Protein AF-A0A9D1E2F7-F1 (afdb_monomer_lite)

Organism: NCBI:txid2840730

Secondary structure (DSSP, 8-state):
--STTGGGPPTT-EEEEEEE-TTS---SSPP-EEEEEEEE-PPPEEEESSTT-S----EEEEEEEEE--GGG--EEEEEEEEEEE-TT-PPPEEEEEEETTS--S-TTSEEEEEEEEE-TT----EEEEEEEEEEE-GGGTSTT--EEEEEE--SSS---EEEEEE--

Foldseek 3Di:
DQPPCVVVDDFPWDWDWDWDQVVPDQDVVGDIDTPHIDTDDADEAAEDQDDPPDAAAAKAFPDWEWDDTPPRPWIKIKTKIKFFFDPPPQDKDWHKYQHPPDPPPDPQQAGEIEIGIGRVPGDRDDMDIDMHMYTDPCSCVPPSRQWYWYWGQHPDPPGIDIDTYGDD

Radius of gyration: 17.82 Å; chains: 1; bounding box: 40×50×50 Å

Structure (mmCIF, N/CA/C/O backbone):
data_AF-A0A9D1E2F7-F1
#
_entry.id   AF-A0A9D1E2F7-F1
#
loop_
_atom_site.group_PDB
_atom_site.id
_atom_site.type_symbol
_atom_site.label_atom_id
_atom_site.label_alt_id
_atom_site.label_comp_id
_atom_site.label_asym_id
_atom_site.label_entity_id
_atom_site.label_seq_id
_atom_site.pdbx_PDB_ins_code
_atom_site.Cartn_x
_atom_site.Cartn_y
_atom_site.Cartn_z
_atom_site.occupancy
_atom_site.B_iso_or_equiv
_atom_site.auth_seq_id
_atom_site.auth_comp_id
_atom_site.auth_asym_id
_atom_site.auth_atom_id
_atom_site.pdbx_PDB_model_num
ATOM 1 N N . ASN A 1 1 ? -6.403 28.097 10.317 1.00 43.72 1 ASN A N 1
ATOM 2 C CA . ASN A 1 1 ? -7.643 27.341 10.588 1.00 43.72 1 ASN A CA 1
ATOM 3 C C . ASN A 1 1 ? -7.393 25.872 10.299 1.00 43.72 1 ASN A C 1
ATOM 5 O O . ASN A 1 1 ? -7.579 25.458 9.171 1.00 43.72 1 ASN A O 1
ATOM 9 N N . TYR A 1 2 ? -6.891 25.112 11.277 1.00 45.59 2 TYR A N 1
ATOM 10 C CA . TYR A 1 2 ? -6.601 23.675 11.115 1.00 45.59 2 TYR A CA 1
ATOM 11 C C . TYR A 1 2 ? -7.858 22.790 11.246 1.00 45.59 2 TYR A C 1
ATOM 13 O O . TYR A 1 2 ? -7.850 21.646 10.815 1.00 45.59 2 TYR A O 1
ATOM 21 N N . TYR A 1 3 ? -8.953 23.341 11.784 1.00 48.50 3 TYR A N 1
ATOM 22 C CA . TYR A 1 3 ? -10.196 22.614 12.070 1.00 48.50 3 TYR A CA 1
ATOM 23 C C . TYR A 1 3 ? -11.252 22.670 10.953 1.00 48.50 3 TYR A C 1
ATOM 25 O O . TYR A 1 3 ? -12.208 21.907 10.996 1.00 48.50 3 TYR A O 1
ATOM 33 N N . SER A 1 4 ? -11.085 23.515 9.926 1.00 51.00 4 SER A N 1
ATOM 34 C CA . SER A 1 4 ? -12.071 23.661 8.835 1.00 51.00 4 SER A CA 1
ATOM 35 C C . SER A 1 4 ? -12.137 22.466 7.877 1.00 51.00 4 SER A C 1
ATOM 37 O O . SER A 1 4 ? -12.948 22.468 6.960 1.00 51.00 4 SER A O 1
ATOM 39 N N . ASN A 1 5 ? -11.274 21.464 8.060 1.00 55.62 5 ASN A N 1
ATOM 40 C CA . ASN A 1 5 ? -11.179 20.313 7.164 1.00 55.62 5 ASN A CA 1
ATOM 41 C C . ASN A 1 5 ? -11.871 19.063 7.726 1.00 55.62 5 ASN A C 1
ATOM 43 O O . ASN A 1 5 ? -12.081 18.124 6.971 1.00 55.62 5 ASN A O 1
ATOM 47 N N . ILE A 1 6 ? -12.245 19.045 9.015 1.00 64.62 6 ILE A N 1
ATOM 48 C CA . ILE A 1 6 ? -12.944 17.897 9.624 1.00 64.62 6 ILE A CA 1
ATOM 49 C C . ILE A 1 6 ? -14.378 17.793 9.093 1.00 64.62 6 ILE A C 1
ATOM 51 O O . ILE A 1 6 ? -14.869 16.695 8.862 1.00 64.62 6 ILE A O 1
ATOM 55 N N . GLU A 1 7 ? -15.036 18.932 8.860 1.00 69.19 7 GLU A N 1
ATOM 56 C CA . GLU A 1 7 ? -16.428 18.987 8.383 1.00 69.19 7 GLU A CA 1
ATOM 57 C C . GLU A 1 7 ? -16.618 18.388 6.979 1.00 69.19 7 GLU A C 1
ATOM 59 O O . GLU A 1 7 ? -17.736 18.030 6.623 1.00 69.19 7 GLU A O 1
ATOM 64 N N . ASN A 1 8 ? -15.534 18.249 6.206 1.00 78.56 8 ASN A N 1
ATOM 65 C CA . ASN A 1 8 ? -15.545 17.687 4.853 1.00 78.56 8 ASN A CA 1
ATOM 66 C C . ASN A 1 8 ? -15.017 16.247 4.791 1.00 78.56 8 ASN A C 1
ATOM 68 O O . ASN A 1 8 ? -14.812 15.738 3.693 1.00 78.56 8 ASN A O 1
ATOM 72 N N . LEU A 1 9 ? -14.747 15.611 5.936 1.00 83.38 9 LEU A N 1
ATOM 73 C CA . LEU A 1 9 ? -14.302 14.222 5.947 1.00 83.38 9 LEU A CA 1
ATOM 74 C C . LEU A 1 9 ? -15.461 13.294 5.606 1.00 83.38 9 LEU A C 1
ATOM 76 O O . LEU A 1 9 ? -16.526 13.333 6.230 1.00 83.38 9 LEU A O 1
ATOM 80 N N . GLU A 1 10 ? -15.220 12.423 4.642 1.00 81.94 10 GLU A N 1
ATOM 81 C CA . GLU A 1 10 ? -16.142 11.374 4.249 1.00 81.94 10 GLU A CA 1
ATOM 82 C C . GLU A 1 10 ? -15.808 10.061 4.966 1.00 81.94 10 GLU A C 1
ATOM 84 O O . GLU A 1 10 ? -14.765 9.881 5.603 1.00 81.94 10 GLU A O 1
ATOM 89 N N . THR A 1 11 ? -16.742 9.112 4.899 1.00 80.62 11 THR A N 1
ATOM 90 C CA . THR A 1 11 ? -16.478 7.769 5.421 1.00 80.62 11 THR A CA 1
ATOM 91 C C . THR A 1 11 ? -15.305 7.153 4.660 1.00 80.62 11 THR A C 1
ATOM 93 O O . THR A 1 11 ? -15.247 7.238 3.440 1.00 80.62 11 THR A O 1
ATOM 96 N N . ASP A 1 12 ? -14.395 6.519 5.403 1.00 80.56 12 ASP A N 1
ATOM 97 C CA . ASP A 1 12 ? -13.177 5.866 4.908 1.00 80.56 12 ASP A CA 1
ATOM 98 C C . ASP A 1 12 ? -12.062 6.790 4.398 1.00 80.56 12 ASP A C 1
ATOM 100 O O . ASP A 1 12 ? -11.024 6.300 3.935 1.00 80.56 12 ASP A O 1
ATOM 104 N N . ASP A 1 13 ? -12.200 8.105 4.594 1.00 84.81 13 ASP A N 1
ATOM 105 C CA . ASP A 1 13 ? -11.066 9.012 4.472 1.00 84.81 13 ASP A CA 1
ATOM 106 C C . ASP A 1 13 ? -9.917 8.584 5.389 1.00 84.81 13 ASP A C 1
ATOM 108 O O . ASP A 1 13 ? -10.085 8.191 6.550 1.00 84.81 13 ASP A O 1
ATOM 112 N N . ARG A 1 14 ? -8.704 8.649 4.842 1.00 86.75 14 ARG A N 1
ATOM 113 C CA . ARG A 1 14 ? -7.488 8.209 5.520 1.00 86.75 14 ARG A CA 1
ATOM 114 C C . ARG A 1 14 ? -6.745 9.427 6.026 1.00 86.75 14 ARG A C 1
ATOM 116 O O . ARG A 1 14 ? -6.518 10.366 5.276 1.00 86.75 14 ARG A O 1
ATOM 123 N N . LEU A 1 15 ? -6.361 9.412 7.298 1.00 88.31 15 LEU A N 1
ATOM 124 C CA . LEU A 1 15 ? -5.736 10.555 7.956 1.00 88.31 15 LEU A CA 1
ATOM 125 C C . LEU A 1 15 ? -4.393 10.159 8.564 1.00 88.31 15 LEU A C 1
ATOM 127 O O . LEU A 1 15 ? -4.284 9.123 9.222 1.00 88.31 15 LEU A O 1
ATOM 131 N N . ILE A 1 16 ? -3.400 11.032 8.418 1.00 88.00 16 ILE A N 1
ATOM 132 C CA . ILE A 1 16 ? -2.258 11.101 9.331 1.00 88.00 16 ILE A CA 1
ATOM 133 C C . ILE A 1 16 ? -2.587 12.203 10.326 1.00 88.00 16 ILE A C 1
ATOM 135 O O . ILE A 1 16 ? -2.749 13.363 9.944 1.00 88.00 16 ILE A O 1
ATOM 139 N N . ALA A 1 17 ? -2.716 11.839 11.596 1.00 88.50 17 ALA A N 1
ATOM 140 C CA . ALA A 1 17 ? -3.143 12.767 12.625 1.00 88.50 17 ALA A CA 1
ATOM 141 C C . ALA A 1 17 ? -2.291 12.644 13.887 1.00 88.50 17 ALA A C 1
ATOM 143 O O . ALA A 1 17 ? -1.917 11.543 14.294 1.00 88.50 17 ALA A O 1
ATOM 144 N N . THR A 1 18 ? -2.037 13.785 14.518 1.00 90.62 18 THR A N 1
ATOM 145 C CA . THR A 1 18 ? -1.505 13.859 15.879 1.00 90.62 18 THR A CA 1
ATOM 146 C C . THR A 1 18 ? -2.656 14.220 16.803 1.00 90.62 18 THR A C 1
ATOM 148 O O . THR A 1 18 ? -3.417 15.147 16.519 1.00 90.62 18 THR A O 1
ATOM 151 N N . PHE A 1 19 ? -2.794 13.496 17.910 1.00 90.56 19 PHE A N 1
ATOM 152 C CA . PHE A 1 19 ? -3.868 13.714 18.872 1.00 90.56 19 PHE A CA 1
ATOM 153 C C . PHE A 1 19 ? -3.413 13.461 20.310 1.00 90.56 19 PHE A C 1
ATOM 155 O O . PHE A 1 19 ? -2.411 12.785 20.551 1.00 90.56 19 PHE A O 1
ATOM 162 N N . SER A 1 20 ? -4.173 13.998 21.259 1.00 90.69 20 SER A N 1
ATOM 163 C CA . SER A 1 20 ? -4.076 13.712 22.691 1.00 90.69 20 SER A CA 1
ATOM 164 C C . SER A 1 20 ? -5.369 13.092 23.208 1.00 90.69 20 SER A C 1
ATOM 166 O O . SER A 1 20 ? -6.443 13.350 22.673 1.00 90.69 20 SER A O 1
ATOM 168 N N . ILE A 1 21 ? -5.268 12.290 24.268 1.00 90.44 21 ILE A N 1
ATOM 169 C CA . ILE A 1 21 ? -6.420 11.778 25.021 1.00 90.44 21 ILE A CA 1
ATOM 170 C C . ILE A 1 21 ? -6.579 12.686 26.252 1.00 90.44 21 ILE A C 1
ATOM 172 O O . ILE A 1 21 ? -5.726 12.616 27.141 1.00 90.44 21 ILE A O 1
ATOM 176 N N . PRO A 1 22 ? -7.599 13.564 26.314 1.00 80.06 22 PRO A N 1
ATOM 177 C CA . PRO A 1 22 ? -7.640 14.676 27.274 1.00 80.06 22 PRO A CA 1
ATOM 178 C C . PRO A 1 22 ? -7.616 14.268 28.755 1.00 80.06 22 PRO A C 1
ATOM 180 O O . PRO A 1 22 ? -6.993 14.947 29.568 1.00 80.06 22 PRO A O 1
ATOM 183 N N . SER A 1 23 ? -8.265 13.158 29.117 1.00 77.19 23 SER A N 1
ATOM 184 C CA . SER A 1 23 ? -8.289 12.625 30.490 1.00 77.19 23 SER A CA 1
ATOM 185 C C . SER A 1 23 ? -7.167 11.618 30.773 1.00 77.19 23 SER A C 1
ATOM 187 O O . SER A 1 23 ? -7.0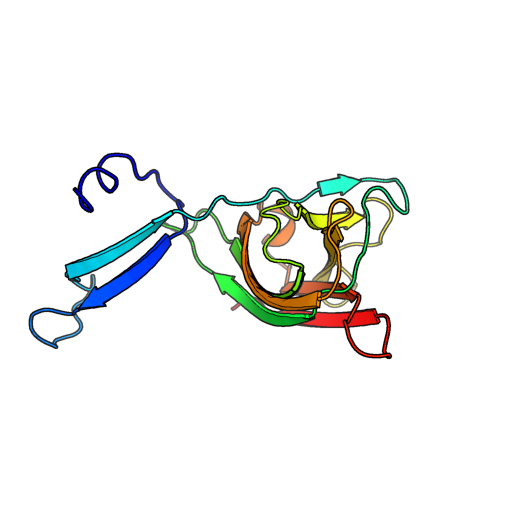03 11.186 31.911 1.00 77.19 23 SER A O 1
ATOM 189 N N . GLY A 1 24 ? -6.415 11.209 29.743 1.00 73.94 24 GLY A N 1
ATOM 190 C CA . GLY A 1 24 ? -5.498 10.068 29.790 1.00 73.94 24 GLY A CA 1
ATOM 191 C C . GLY A 1 24 ? -6.185 8.699 29.906 1.00 73.94 24 GLY A C 1
ATOM 192 O O . GLY A 1 24 ? -5.503 7.677 29.835 1.00 73.94 24 GLY A O 1
ATOM 193 N N . GLU A 1 25 ? -7.511 8.654 30.055 1.00 80.38 25 GLU A N 1
ATOM 194 C CA . GLU A 1 25 ? -8.283 7.413 30.105 1.00 80.38 25 GLU A CA 1
ATOM 195 C C . GLU A 1 25 ? -8.705 6.989 28.695 1.00 80.38 25 GLU A C 1
ATOM 197 O O . GLU A 1 25 ? -9.294 7.761 27.943 1.00 80.38 25 GLU A O 1
ATOM 202 N N . ILE A 1 26 ? -8.411 5.739 28.335 1.00 83.25 26 ILE A N 1
ATOM 203 C CA . ILE A 1 26 ? -8.847 5.148 27.066 1.00 83.25 26 ILE A CA 1
ATOM 204 C C . ILE A 1 26 ? -10.295 4.670 27.241 1.00 83.25 26 ILE A C 1
ATOM 206 O O . ILE A 1 26 ? -10.539 3.679 27.930 1.00 83.25 26 ILE A O 1
ATOM 210 N N . THR A 1 27 ? -11.245 5.380 26.631 1.00 83.44 27 THR A N 1
ATOM 211 C CA . THR A 1 27 ? -12.680 5.040 26.603 1.00 83.44 27 THR A CA 1
ATOM 212 C C . THR A 1 27 ? -13.041 4.157 25.397 1.00 83.44 27 THR A C 1
ATOM 214 O O . THR A 1 27 ? -12.220 3.963 24.504 1.00 83.44 27 THR A O 1
ATOM 217 N N . ASP A 1 28 ? -14.267 3.620 25.343 1.00 81.69 28 ASP A N 1
ATOM 218 C CA . ASP A 1 28 ? -14.813 2.947 24.150 1.00 81.69 28 ASP A CA 1
ATOM 219 C C . ASP A 1 28 ? -16.212 3.511 23.810 1.00 81.69 28 ASP A C 1
ATOM 221 O O . ASP A 1 28 ? -17.169 3.226 24.539 1.00 81.69 28 ASP A O 1
ATOM 225 N N . PRO A 1 29 ? -16.352 4.346 22.757 1.00 81.88 29 PRO A N 1
ATOM 226 C CA . PRO A 1 29 ? -15.304 4.777 21.823 1.00 81.88 29 PRO A CA 1
ATOM 227 C C . PRO A 1 29 ? -14.257 5.689 22.482 1.00 81.88 29 PRO A C 1
ATOM 229 O O . PRO A 1 29 ? -14.554 6.389 23.450 1.00 81.88 29 PRO A O 1
ATOM 232 N N . VAL A 1 30 ? -13.030 5.695 21.947 1.00 85.31 30 VAL A N 1
ATOM 233 C CA . VAL A 1 30 ? -11.941 6.562 22.434 1.00 85.31 30 VAL A CA 1
ATOM 234 C C . VAL A 1 30 ? -12.232 8.014 22.057 1.00 85.31 30 VAL A C 1
ATOM 236 O O . VAL A 1 30 ? -12.390 8.326 20.876 1.00 85.31 30 VAL A O 1
ATOM 239 N N . GLU A 1 31 ? -12.251 8.906 23.045 1.00 86.38 31 GLU A N 1
ATOM 240 C CA . GLU A 1 31 ? -12.305 10.351 22.813 1.00 86.38 31 GLU A CA 1
ATOM 241 C C . GLU A 1 31 ? -10.892 10.926 22.646 1.00 86.38 31 GLU A C 1
ATOM 243 O O . GLU A 1 31 ? -9.990 10.664 23.447 1.00 86.38 31 GLU A O 1
ATOM 248 N N . VAL A 1 32 ? -10.688 11.715 21.588 1.00 87.75 32 VAL A N 1
ATOM 249 C CA . VAL A 1 32 ? -9.389 12.312 21.254 1.00 87.75 32 VAL A CA 1
ATOM 250 C C . VAL A 1 32 ? -9.535 13.781 20.876 1.00 87.75 32 VAL A C 1
ATOM 252 O O . VAL A 1 32 ? -10.541 14.194 20.302 1.00 87.75 32 VAL A O 1
ATOM 255 N N . GLU A 1 33 ? -8.496 14.561 21.149 1.00 88.25 33 GLU A N 1
ATOM 256 C CA . GLU A 1 33 ? -8.343 15.937 20.686 1.00 88.25 33 GLU A CA 1
ATOM 257 C C . GLU A 1 33 ? -7.230 15.992 19.638 1.00 88.25 33 GLU A C 1
ATOM 259 O O . GLU A 1 33 ? -6.072 15.685 19.926 1.00 88.25 33 GLU A O 1
ATOM 264 N N . PHE A 1 34 ? -7.574 16.361 18.405 1.00 87.88 34 PHE A N 1
ATOM 265 C CA . PHE A 1 34 ? -6.613 16.447 17.309 1.00 87.88 34 PHE A CA 1
ATOM 266 C C . PHE A 1 34 ? -5.833 17.760 17.350 1.00 87.88 34 PHE A C 1
ATOM 268 O O . PHE A 1 34 ? -6.419 18.839 17.326 1.00 87.88 34 PHE A O 1
ATOM 275 N N . SER A 1 35 ? -4.505 17.668 17.318 1.00 89.06 35 SER A N 1
ATOM 276 C CA . SER A 1 35 ? -3.607 18.821 17.183 1.00 89.06 35 SER A CA 1
ATOM 277 C C . SER A 1 35 ? -3.139 19.036 15.742 1.00 89.06 35 SER A C 1
ATOM 279 O O . SER A 1 35 ? -2.846 20.165 15.347 1.00 89.06 35 SER A O 1
ATOM 281 N N . SER A 1 36 ? -3.108 17.975 14.930 1.00 87.81 36 SER A N 1
ATOM 282 C CA . SER A 1 36 ? -2.912 18.063 13.484 1.00 87.81 36 SER A CA 1
ATOM 283 C C . SER A 1 36 ? -3.650 16.947 12.759 1.00 87.81 36 SER A C 1
ATOM 285 O O . SER A 1 36 ? -3.748 15.826 13.257 1.00 87.81 36 SER A O 1
ATOM 287 N N . ILE A 1 37 ? -4.154 17.256 11.565 1.00 87.00 37 ILE A N 1
ATOM 288 C CA . ILE A 1 37 ? -4.780 16.291 10.663 1.00 87.00 37 ILE A CA 1
ATOM 289 C C . ILE A 1 37 ? -4.304 16.598 9.249 1.00 87.00 37 ILE A C 1
ATOM 291 O O . ILE A 1 37 ? -4.364 17.743 8.796 1.00 87.00 37 ILE A O 1
ATOM 295 N N . ILE A 1 38 ? -3.848 15.564 8.555 1.00 86.81 38 ILE A N 1
ATOM 296 C CA . ILE A 1 38 ? -3.528 15.585 7.134 1.00 86.81 38 ILE A CA 1
ATOM 297 C C . ILE A 1 38 ? -4.328 14.459 6.491 1.00 86.81 38 ILE A C 1
ATOM 299 O O . ILE A 1 38 ? -4.149 13.293 6.842 1.00 86.81 38 ILE A O 1
ATOM 303 N N . GLN A 1 39 ? -5.209 14.806 5.556 1.00 86.12 39 GLN A N 1
ATOM 304 C CA . GLN A 1 39 ? -5.914 13.814 4.752 1.00 86.12 39 GLN A CA 1
ATOM 305 C C . GLN A 1 39 ? -4.955 13.220 3.721 1.00 86.12 39 GLN A C 1
ATOM 307 O O . GLN A 1 39 ? -4.245 13.935 3.012 1.00 86.12 39 GLN A O 1
ATOM 312 N N . MET A 1 40 ? -4.920 11.897 3.666 1.00 86.44 40 MET A N 1
ATOM 313 C CA . MET A 1 40 ? -4.184 11.125 2.683 1.00 86.44 40 MET A CA 1
ATOM 314 C C . MET A 1 40 ? -5.070 10.889 1.466 1.00 86.44 40 MET A C 1
ATOM 316 O O . MET A 1 40 ? -6.239 10.531 1.596 1.00 86.44 40 MET A O 1
ATOM 320 N N . VAL A 1 41 ? -4.486 11.006 0.278 1.00 83.94 41 VAL A N 1
ATOM 321 C CA . VAL A 1 41 ? -5.160 10.613 -0.959 1.00 83.94 41 VAL A CA 1
ATOM 322 C C . VAL A 1 41 ? -5.001 9.108 -1.141 1.00 83.94 41 VAL A C 1
ATOM 324 O O . VAL A 1 41 ? -3.895 8.619 -1.397 1.00 83.94 41 VAL A O 1
ATOM 327 N N . SER A 1 42 ? -6.107 8.378 -1.015 1.00 83.44 42 SER A N 1
ATOM 328 C CA . SER A 1 42 ? -6.158 6.951 -1.327 1.00 83.44 42 SER A CA 1
ATOM 329 C C . SER A 1 42 ? -5.840 6.716 -2.802 1.00 83.44 42 SER A C 1
ATOM 331 O O . SER A 1 42 ? -6.383 7.377 -3.686 1.00 83.44 42 SER A O 1
ATOM 333 N N . GLN A 1 43 ? -4.948 5.768 -3.062 1.00 89.12 43 GLN A N 1
ATOM 334 C CA . GLN A 1 43 ? -4.540 5.379 -4.406 1.00 89.12 43 GLN A CA 1
ATOM 335 C C . GLN A 1 43 ? -5.354 4.167 -4.856 1.00 89.12 43 GLN A C 1
ATOM 337 O O . GLN A 1 43 ? -5.630 3.278 -4.057 1.00 89.12 43 GLN A O 1
ATOM 342 N N . ASN A 1 44 ? -5.722 4.096 -6.133 1.00 86.44 44 ASN A N 1
ATOM 343 C CA . ASN A 1 44 ? -6.430 2.932 -6.668 1.00 86.44 44 ASN A CA 1
ATOM 344 C C . ASN A 1 44 ? -5.466 1.786 -7.005 1.00 86.44 44 ASN A C 1
ATOM 346 O O . ASN A 1 44 ? -4.293 2.007 -7.308 1.00 86.44 44 ASN A O 1
ATOM 350 N N . ILE A 1 45 ? -5.989 0.558 -6.995 1.00 93.38 45 ILE A N 1
ATOM 351 C CA . ILE A 1 45 ? -5.274 -0.615 -7.508 1.00 93.38 45 ILE A CA 1
ATOM 352 C C . ILE A 1 45 ? -5.411 -0.630 -9.029 1.00 93.38 45 ILE A C 1
ATOM 354 O O . ILE A 1 45 ? -6.525 -0.648 -9.556 1.00 93.38 45 ILE A O 1
ATOM 358 N N . LEU A 1 46 ? -4.283 -0.622 -9.732 1.00 94.50 46 LEU A N 1
ATOM 359 C CA . LEU A 1 46 ? -4.235 -0.706 -11.184 1.00 94.50 46 LEU A CA 1
ATOM 360 C C . LEU A 1 46 ? -4.372 -2.168 -11.612 1.00 94.50 46 LEU A C 1
ATOM 362 O O . LEU A 1 46 ? -3.465 -2.967 -11.401 1.00 94.50 46 LEU A O 1
ATOM 366 N N . GLN A 1 47 ? -5.496 -2.510 -12.230 1.00 93.81 47 GLN A N 1
ATOM 367 C CA . GLN A 1 47 ? -5.718 -3.836 -12.804 1.00 93.81 47 GLN A CA 1
ATOM 368 C C . GLN A 1 47 ? -5.296 -3.840 -14.269 1.00 93.81 47 GLN A C 1
ATOM 370 O O . GLN A 1 47 ? -5.718 -2.968 -15.033 1.00 93.81 47 GLN A O 1
ATOM 375 N N . THR A 1 48 ? -4.474 -4.804 -14.668 1.00 92.81 48 THR A N 1
ATOM 376 C CA . THR A 1 48 ? -3.996 -4.891 -16.049 1.00 92.81 48 THR A CA 1
ATOM 377 C C . THR A 1 48 ? -3.660 -6.315 -16.465 1.00 92.81 48 THR A C 1
ATOM 379 O O . THR A 1 48 ? -3.237 -7.128 -15.654 1.00 92.81 48 THR A O 1
ATOM 382 N N . ASP A 1 49 ? -3.840 -6.604 -17.747 1.00 88.12 49 ASP A N 1
ATOM 383 C CA . ASP A 1 49 ? -3.413 -7.814 -18.445 1.00 88.12 49 ASP A CA 1
ATOM 384 C C . ASP A 1 49 ? -2.112 -7.607 -19.251 1.00 88.12 49 ASP A C 1
ATOM 386 O O . ASP A 1 49 ? -1.663 -8.513 -19.952 1.00 88.12 49 ASP A O 1
ATOM 390 N N . ALA A 1 50 ? -1.487 -6.431 -19.177 1.00 80.00 50 ALA A N 1
ATOM 391 C CA . ALA A 1 50 ? -0.236 -6.148 -19.863 1.00 80.00 50 ALA A CA 1
ATOM 392 C C . ALA A 1 50 ? 0.951 -6.255 -18.898 1.00 80.00 50 ALA A C 1
ATOM 394 O O . ALA A 1 50 ? 0.962 -5.663 -17.818 1.00 80.00 50 ALA A O 1
ATOM 395 N N . ALA A 1 51 ? 1.990 -6.982 -19.316 1.00 61.66 51 ALA A N 1
ATOM 396 C CA . ALA A 1 51 ? 3.285 -6.901 -18.656 1.00 61.66 51 ALA A CA 1
ATOM 397 C C . ALA A 1 51 ? 3.837 -5.470 -18.830 1.00 61.66 51 ALA A C 1
ATOM 399 O O . ALA A 1 51 ? 3.831 -4.940 -19.938 1.00 61.66 51 ALA A O 1
ATOM 400 N N . ASP A 1 52 ? 4.296 -4.857 -17.736 1.00 67.62 52 ASP A N 1
ATOM 401 C CA . ASP A 1 52 ? 4.999 -3.562 -17.709 1.00 67.62 52 ASP A CA 1
ATOM 402 C C . ASP A 1 52 ? 4.173 -2.307 -18.054 1.00 67.62 52 ASP A C 1
ATOM 404 O O . ASP A 1 52 ? 4.608 -1.430 -18.798 1.00 67.62 52 ASP A O 1
ATOM 408 N N . THR A 1 53 ? 2.987 -2.156 -17.461 1.00 76.38 53 THR A N 1
ATOM 409 C CA . THR A 1 53 ? 2.158 -0.952 -17.664 1.00 76.38 53 THR A CA 1
ATOM 410 C C . THR A 1 53 ? 2.677 0.328 -17.024 1.00 76.38 53 THR A C 1
ATOM 412 O O . THR A 1 53 ? 2.248 1.414 -17.410 1.00 76.38 53 THR A O 1
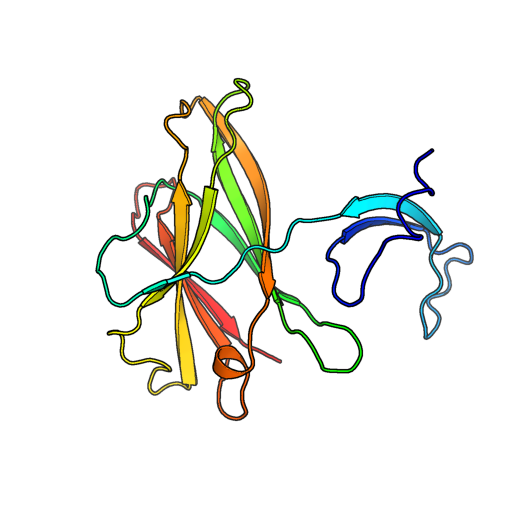ATOM 415 N N . VAL A 1 54 ? 3.523 0.226 -16.001 1.00 88.12 54 VAL A N 1
ATOM 416 C CA . VAL A 1 54 ? 3.985 1.370 -15.206 1.00 88.12 54 VAL A CA 1
ATOM 417 C C . VAL A 1 54 ? 5.464 1.235 -14.887 1.00 88.12 54 VAL A C 1
ATOM 419 O O . VAL A 1 54 ? 5.992 0.122 -14.808 1.00 88.12 54 VAL A O 1
ATOM 422 N N . ALA A 1 55 ? 6.126 2.373 -14.677 1.00 90.69 55 ALA A N 1
ATOM 423 C CA . ALA A 1 55 ? 7.509 2.389 -14.234 1.00 90.69 55 ALA A CA 1
ATOM 424 C C . ALA A 1 55 ? 7.671 1.673 -12.883 1.00 90.69 55 ALA A C 1
ATOM 426 O O . ALA A 1 55 ? 6.746 1.576 -12.075 1.00 90.69 55 ALA A O 1
ATOM 427 N N . ASN A 1 56 ? 8.875 1.164 -12.648 1.00 92.25 56 ASN A N 1
ATOM 428 C CA . ASN A 1 56 ? 9.215 0.387 -11.464 1.00 92.25 56 ASN A CA 1
ATOM 429 C C . ASN A 1 56 ? 10.566 0.845 -10.910 1.00 92.25 56 ASN A C 1
ATOM 431 O O . ASN A 1 56 ? 11.515 0.068 -10.836 1.00 92.25 56 ASN A O 1
ATOM 435 N N . HIS A 1 57 ? 10.684 2.131 -10.596 1.00 92.88 57 HIS A N 1
ATOM 436 C CA . HIS A 1 57 ? 11.852 2.671 -9.915 1.00 92.88 57 HIS A CA 1
ATOM 437 C C . HIS A 1 57 ? 11.939 2.117 -8.483 1.00 92.88 57 HIS A C 1
ATOM 439 O O . HIS A 1 57 ? 10.903 1.827 -7.883 1.00 92.88 57 HIS A O 1
ATOM 445 N N . PRO A 1 58 ? 13.148 1.992 -7.916 1.00 92.69 58 PRO A N 1
ATOM 446 C CA . PRO A 1 58 ? 13.336 1.509 -6.554 1.00 92.69 58 PRO A CA 1
ATOM 447 C C . PRO A 1 58 ? 12.528 2.261 -5.493 1.00 92.69 58 PRO A C 1
ATOM 449 O O . PRO A 1 58 ? 12.494 3.497 -5.486 1.00 92.69 58 PRO A O 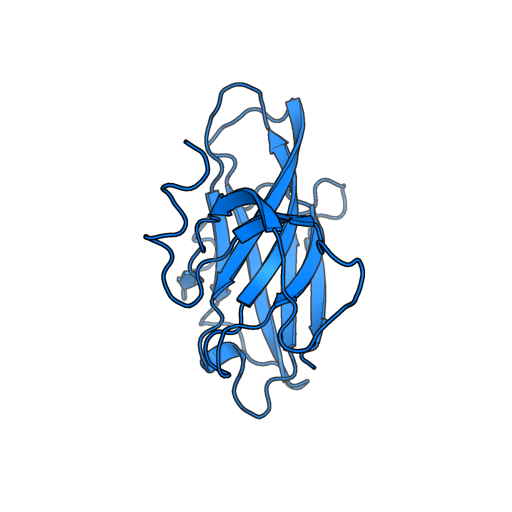1
ATOM 452 N N . ALA A 1 59 ? 11.906 1.514 -4.587 1.00 93.88 59 ALA A N 1
ATOM 453 C CA . ALA A 1 59 ? 11.287 2.001 -3.362 1.00 93.88 59 ALA A CA 1
ATOM 454 C C . ALA A 1 59 ? 11.178 0.842 -2.363 1.00 93.88 59 ALA A C 1
ATOM 456 O O . ALA A 1 59 ? 10.620 -0.200 -2.701 1.00 93.88 59 ALA A O 1
ATOM 457 N N . ASP A 1 60 ? 11.650 1.040 -1.131 1.00 93.44 60 ASP A N 1
ATOM 458 C CA . ASP A 1 60 ? 11.644 0.006 -0.094 1.00 93.44 60 ASP A CA 1
ATOM 459 C C . ASP A 1 60 ? 10.467 0.211 0.860 1.00 93.44 60 ASP A C 1
ATOM 461 O O . ASP A 1 60 ? 10.461 1.169 1.643 1.00 93.44 60 ASP A O 1
ATOM 465 N N . PRO A 1 61 ? 9.472 -0.684 0.872 1.00 94.31 61 PRO A N 1
ATOM 466 C CA . PRO A 1 61 ? 8.486 -0.742 1.932 1.00 94.31 61 PRO A CA 1
ATOM 467 C C . PRO A 1 61 ? 9.156 -1.098 3.263 1.00 94.31 61 PRO A C 1
ATOM 469 O O . PRO A 1 61 ? 9.699 -2.185 3.440 1.00 94.31 61 PRO A O 1
ATOM 472 N N . LEU A 1 62 ? 9.079 -0.183 4.227 1.00 92.94 62 LEU A N 1
ATOM 473 C CA . LEU A 1 62 ? 9.522 -0.409 5.602 1.00 92.94 62 LEU A CA 1
ATOM 474 C C . LEU A 1 62 ? 8.497 -1.237 6.380 1.00 92.94 62 LEU A C 1
ATOM 476 O O . LEU A 1 62 ? 8.850 -2.034 7.250 1.00 92.94 62 LEU A O 1
ATOM 480 N N . SER A 1 63 ? 7.212 -1.031 6.085 1.00 93.50 63 SER A N 1
ATOM 481 C CA . SER A 1 63 ? 6.122 -1.817 6.648 1.00 93.50 63 SER A CA 1
ATOM 482 C C . SER A 1 63 ? 4.884 -1.788 5.757 1.00 93.50 63 SER A C 1
ATOM 484 O O . SER A 1 63 ? 4.587 -0.801 5.083 1.00 93.50 63 SER A O 1
ATOM 486 N N . MET A 1 64 ? 4.137 -2.891 5.789 1.00 95.31 64 MET A N 1
ATOM 487 C CA . MET A 1 64 ? 2.839 -3.030 5.139 1.00 95.31 64 MET A CA 1
ATOM 488 C C . MET A 1 64 ? 1.853 -3.651 6.116 1.00 95.31 64 MET A C 1
ATOM 490 O O . MET A 1 64 ? 2.183 -4.614 6.810 1.00 95.31 64 MET A O 1
ATOM 494 N N . TRP A 1 65 ? 0.642 -3.115 6.177 1.00 93.06 65 TRP A N 1
ATOM 495 C CA . TRP A 1 65 ? -0.389 -3.670 7.041 1.00 93.06 65 TRP A CA 1
ATOM 496 C C . TRP A 1 65 ? -1.776 -3.466 6.456 1.00 93.06 65 TRP A C 1
ATOM 498 O O . TRP A 1 65 ? -2.066 -2.478 5.777 1.00 93.06 65 TRP A O 1
ATOM 508 N N . GLN A 1 66 ? -2.655 -4.415 6.763 1.00 90.69 66 GLN A N 1
ATOM 509 C CA . GLN A 1 66 ? -4.077 -4.220 6.569 1.00 90.69 66 GLN A CA 1
ATOM 510 C C . GLN A 1 66 ? -4.581 -3.251 7.638 1.00 90.69 66 GLN A C 1
ATOM 512 O O . GLN A 1 66 ? -4.429 -3.489 8.837 1.00 90.69 66 GLN A O 1
ATOM 517 N N . SER A 1 67 ? -5.193 -2.161 7.202 1.00 84.75 67 SER A N 1
ATOM 518 C CA . SER A 1 67 ? -5.887 -1.216 8.068 1.00 84.75 67 SER A CA 1
ATOM 519 C C . SER A 1 67 ? -7.395 -1.322 7.861 1.00 84.75 67 SER A C 1
ATOM 521 O O . SER A 1 67 ? -7.862 -1.523 6.740 1.00 84.75 67 SER A O 1
ATOM 523 N N . GLY A 1 68 ? -8.147 -1.218 8.957 1.00 75.81 68 GLY A N 1
ATOM 524 C CA . GLY A 1 68 ? -9.607 -1.296 8.933 1.00 75.81 68 GLY A CA 1
ATOM 525 C C . GLY A 1 68 ? -10.276 -0.059 8.329 1.00 75.81 68 GLY A C 1
ATOM 526 O O . GLY A 1 68 ? -9.635 0.986 8.167 1.00 75.81 68 GLY A O 1
ATOM 527 N N . GLY A 1 69 ? -11.570 -0.210 8.059 1.00 68.94 69 GLY A N 1
ATOM 528 C CA . GLY A 1 69 ? -12.518 0.849 7.713 1.00 68.94 69 GLY A CA 1
ATOM 529 C C . GLY A 1 69 ? -13.712 0.840 8.660 1.00 68.94 69 GLY A C 1
ATOM 530 O O . GLY A 1 69 ? -13.792 0.027 9.594 1.00 68.94 69 GLY A O 1
ATOM 531 N N . VAL A 1 70 ? -14.625 1.782 8.465 1.00 58.69 70 VAL A N 1
ATOM 532 C CA . VAL A 1 70 ? -15.739 1.993 9.391 1.00 58.69 70 VAL A CA 1
ATOM 533 C C . VAL A 1 70 ? -16.853 0.976 9.106 1.00 58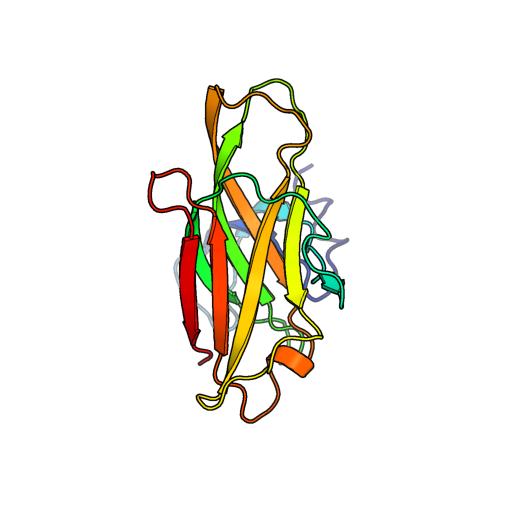.69 70 VAL A C 1
ATOM 535 O O . VAL A 1 70 ? -17.243 0.747 7.966 1.00 58.69 70 VAL A O 1
ATOM 538 N N . LYS A 1 71 ? -17.406 0.351 10.158 1.00 52.81 71 LYS A N 1
ATOM 539 C CA . LYS A 1 71 ? -18.559 -0.579 10.073 1.00 52.81 71 LYS A CA 1
ATOM 540 C C . LYS A 1 71 ? -18.354 -1.790 9.140 1.00 52.81 71 LYS A C 1
ATOM 542 O O . LYS A 1 71 ? -19.286 -2.229 8.475 1.00 52.81 71 LYS A O 1
ATOM 547 N N . GLY A 1 72 ? -17.149 -2.364 9.114 1.00 54.00 72 GLY A N 1
ATOM 548 C CA . GLY A 1 72 ? -16.864 -3.606 8.376 1.00 54.00 72 GLY A CA 1
ATOM 549 C C . GLY A 1 72 ? -16.791 -3.449 6.853 1.00 54.00 72 GLY A C 1
ATOM 550 O O . GLY A 1 72 ? -16.529 -4.430 6.158 1.00 54.00 72 GLY A O 1
ATOM 551 N N . ALA A 1 73 ? -16.974 -2.229 6.351 1.00 56.44 73 ALA A N 1
ATOM 552 C CA . ALA A 1 73 ? -16.755 -1.847 4.969 1.00 56.44 73 ALA A CA 1
ATOM 553 C C . ALA A 1 73 ? -15.409 -1.110 4.860 1.00 56.44 73 ALA A C 1
ATOM 555 O O . ALA A 1 73 ? -14.985 -0.437 5.795 1.00 56.44 73 ALA A O 1
ATOM 556 N N . SER A 1 74 ? -14.727 -1.313 3.734 1.00 63.88 74 SER A N 1
ATOM 557 C CA . SER A 1 74 ? -13.437 -0.718 3.350 1.00 63.88 74 SER A CA 1
ATOM 558 C C . SER A 1 74 ? -12.221 -1.166 4.161 1.00 63.88 74 SER A C 1
ATOM 560 O O . SER A 1 74 ? -11.744 -0.528 5.093 1.00 63.88 74 SER A O 1
ATOM 562 N N . ARG A 1 75 ? -11.642 -2.289 3.745 1.00 83.75 75 ARG A N 1
ATOM 563 C CA . ARG A 1 75 ? -10.281 -2.660 4.146 1.00 83.75 75 ARG A CA 1
ATOM 564 C C . ARG A 1 75 ? -9.304 -1.863 3.292 1.00 83.75 75 ARG A C 1
ATOM 566 O O . ARG A 1 75 ? -9.573 -1.616 2.124 1.00 83.75 75 ARG A O 1
ATOM 573 N N . PHE A 1 76 ? -8.167 -1.497 3.857 1.00 91.44 76 PHE A N 1
ATOM 574 C CA . PHE A 1 76 ? -7.096 -0.828 3.129 1.00 91.44 76 PHE A CA 1
ATOM 575 C C . PHE A 1 76 ? -5.794 -1.597 3.305 1.00 91.44 76 PHE A C 1
ATOM 577 O O . PHE A 1 76 ? -5.543 -2.145 4.380 1.00 91.44 76 PHE A O 1
ATOM 584 N N . LEU A 1 77 ? -4.945 -1.591 2.284 1.00 94.19 77 LEU A N 1
ATOM 585 C CA . LEU A 1 77 ? -3.523 -1.858 2.446 1.00 94.19 77 LEU A CA 1
ATOM 586 C C . LEU A 1 77 ? -2.827 -0.515 2.632 1.00 94.19 77 LEU A C 1
ATOM 588 O O . LEU A 1 77 ? -2.893 0.339 1.751 1.00 94.19 77 LEU A O 1
ATOM 592 N N . THR A 1 78 ? -2.159 -0.329 3.765 1.00 94.19 78 THR A N 1
ATOM 593 C CA . THR A 1 78 ? -1.309 0.842 3.994 1.00 94.19 78 THR A CA 1
ATOM 594 C C . THR A 1 78 ? 0.153 0.417 3.955 1.00 94.19 78 THR A C 1
ATOM 596 O O . THR A 1 78 ? 0.521 -0.615 4.519 1.00 94.19 78 THR A O 1
ATOM 599 N N . ILE A 1 79 ? 0.968 1.203 3.257 1.00 95.56 79 ILE A N 1
ATOM 600 C CA . ILE A 1 79 ? 2.383 0.945 3.002 1.00 95.56 79 ILE A CA 1
ATOM 601 C C . ILE A 1 79 ? 3.167 2.178 3.442 1.00 95.56 79 ILE A C 1
ATOM 603 O O . ILE A 1 79 ? 2.965 3.258 2.891 1.00 95.56 79 ILE A O 1
ATOM 607 N N . ASN A 1 80 ? 4.063 2.013 4.413 1.00 95.25 80 ASN A N 1
ATOM 608 C CA . ASN A 1 80 ? 5.116 2.983 4.702 1.00 95.25 80 ASN A CA 1
ATOM 609 C C . ASN A 1 80 ? 6.370 2.552 3.943 1.00 95.25 80 ASN A C 1
ATOM 611 O O . ASN A 1 80 ? 6.798 1.404 4.072 1.00 95.25 80 ASN A O 1
ATOM 615 N N . PHE A 1 81 ? 6.948 3.450 3.158 1.00 95.50 81 PHE A N 1
ATOM 616 C CA . PHE A 1 81 ? 8.081 3.147 2.297 1.00 95.50 81 PHE A CA 1
ATOM 617 C C . PHE A 1 81 ? 9.070 4.306 2.234 1.00 95.50 81 PHE A C 1
ATOM 619 O O . PHE A 1 81 ? 8.756 5.450 2.581 1.00 95.50 81 PHE A O 1
ATOM 626 N N . ILE A 1 82 ? 10.277 3.992 1.778 1.00 95.12 82 ILE A N 1
ATOM 627 C CA . ILE A 1 82 ? 11.308 4.960 1.423 1.00 95.12 82 ILE A CA 1
ATOM 628 C C . ILE A 1 82 ? 11.613 4.891 -0.067 1.00 95.12 82 ILE A C 1
ATOM 630 O O . ILE A 1 82 ? 11.450 3.856 -0.706 1.00 95.12 82 ILE A O 1
ATOM 634 N N . TYR A 1 83 ? 12.047 6.011 -0.622 1.00 94.31 83 TYR A N 1
ATOM 635 C CA . TYR A 1 83 ? 12.395 6.154 -2.031 1.00 94.31 83 TYR A CA 1
ATOM 636 C C . TYR A 1 83 ? 13.442 7.258 -2.187 1.00 94.31 83 TYR A C 1
ATOM 638 O O . TYR A 1 83 ? 13.687 8.027 -1.255 1.00 94.31 83 TYR A O 1
ATOM 646 N N . GLN A 1 84 ? 14.082 7.330 -3.350 1.00 92.81 84 GLN A N 1
ATOM 647 C CA . GLN A 1 84 ? 15.037 8.395 -3.655 1.00 92.81 84 GLN A CA 1
ATOM 648 C C . GLN A 1 84 ? 14.356 9.524 -4.434 1.00 92.81 84 GLN A C 1
ATOM 650 O O . GLN A 1 84 ? 13.585 9.242 -5.348 1.00 92.81 84 GLN A O 1
ATOM 655 N N . ALA A 1 85 ? 14.643 10.777 -4.073 1.00 92.38 85 ALA A N 1
ATOM 656 C CA . ALA A 1 85 ? 14.062 11.980 -4.680 1.00 92.38 85 ALA A CA 1
ATOM 657 C C . ALA A 1 85 ? 15.011 13.192 -4.592 1.00 92.38 85 ALA A C 1
ATOM 659 O O . ALA A 1 85 ? 16.101 13.116 -4.002 1.00 92.38 85 ALA A O 1
ATOM 660 N N . THR A 1 86 ? 14.577 14.328 -5.143 1.00 89.75 86 THR A N 1
ATOM 661 C CA . THR A 1 86 ? 15.168 15.656 -4.930 1.00 89.75 86 THR A CA 1
ATOM 662 C C . THR A 1 86 ? 14.199 16.639 -4.274 1.00 89.75 86 THR A C 1
ATOM 664 O O . THR A 1 86 ? 13.014 16.380 -4.085 1.00 89.75 86 THR A O 1
ATOM 667 N N . THR A 1 87 ? 14.705 17.839 -3.969 1.00 83.69 87 THR A N 1
ATOM 668 C CA . THR A 1 87 ? 13.908 18.968 -3.480 1.00 83.69 87 THR A CA 1
ATOM 669 C C . THR A 1 87 ? 13.186 19.719 -4.607 1.00 83.69 87 THR A C 1
ATOM 671 O O . THR A 1 87 ? 12.668 20.810 -4.367 1.00 83.69 87 THR A O 1
ATOM 674 N N . SER A 1 88 ? 13.157 19.180 -5.835 1.00 83.75 88 SER A N 1
ATOM 675 C CA . SER A 1 88 ? 12.541 19.807 -7.016 1.00 83.75 88 SER A CA 1
ATOM 676 C C . SER A 1 88 ? 11.022 19.962 -6.901 1.00 83.75 88 SER A C 1
ATOM 678 O O . SER A 1 88 ? 10.435 20.787 -7.601 1.00 83.75 88 SER A O 1
ATOM 680 N N . GLY A 1 89 ? 10.386 19.180 -6.024 1.00 81.25 89 GLY A N 1
ATOM 681 C CA . GLY A 1 89 ? 8.933 19.128 -5.890 1.00 81.25 89 GLY A CA 1
ATOM 682 C C . GLY A 1 89 ? 8.245 18.325 -6.996 1.00 81.25 89 GLY A C 1
ATOM 683 O O . GLY A 1 89 ? 7.020 18.392 -7.103 1.00 81.25 89 GLY A O 1
ATOM 684 N N . ILE A 1 90 ? 8.996 17.572 -7.812 1.00 89.00 90 ILE A N 1
ATOM 685 C CA . ILE A 1 90 ? 8.414 16.608 -8.750 1.00 89.00 90 ILE A CA 1
ATOM 686 C C . ILE A 1 90 ? 7.637 15.570 -7.940 1.00 89.00 90 ILE A C 1
ATOM 688 O O . ILE A 1 90 ? 8.149 14.960 -7.004 1.00 89.00 90 ILE A O 1
ATOM 692 N N . GLN A 1 91 ? 6.363 15.400 -8.276 1.00 88.75 91 GLN A N 1
ATOM 693 C CA . GLN A 1 91 ? 5.515 14.424 -7.613 1.00 88.75 91 GLN A CA 1
ATOM 694 C C . GLN A 1 91 ? 5.799 13.039 -8.184 1.00 88.75 91 GLN A C 1
ATOM 696 O O . GLN A 1 91 ? 5.712 12.841 -9.392 1.00 88.75 91 GLN A O 1
ATOM 701 N N . HIS A 1 92 ? 6.089 12.079 -7.314 1.00 92.50 92 HIS A N 1
ATOM 702 C CA . HIS A 1 92 ? 6.263 10.682 -7.694 1.00 92.50 92 HIS A CA 1
ATOM 703 C C . HIS A 1 92 ? 4.897 9.992 -7.750 1.00 92.50 92 HIS A C 1
ATOM 705 O O . HIS A 1 92 ? 3.979 10.347 -7.002 1.00 92.50 92 HIS A O 1
ATOM 711 N N . SER A 1 93 ? 4.753 9.001 -8.623 1.00 93.25 93 SER A N 1
ATOM 712 C CA . SER A 1 93 ? 3.531 8.203 -8.727 1.00 93.25 93 SER A CA 1
ATOM 713 C C . SER A 1 93 ? 3.735 6.832 -8.098 1.00 93.25 93 SER A C 1
ATOM 715 O O . SER A 1 93 ? 4.787 6.214 -8.243 1.00 93.25 93 SER A O 1
ATOM 717 N N . ILE A 1 94 ? 2.727 6.368 -7.366 1.00 94.88 94 ILE A N 1
ATOM 718 C CA . ILE A 1 94 ? 2.780 5.118 -6.613 1.00 94.88 94 ILE A CA 1
ATOM 719 C C . ILE A 1 94 ? 1.583 4.273 -7.018 1.00 94.88 94 ILE A C 1
ATOM 721 O O . ILE A 1 94 ? 0.450 4.755 -7.012 1.00 94.88 94 ILE A O 1
ATOM 725 N N . TYR A 1 95 ? 1.835 3.010 -7.340 1.00 94.81 95 TYR A N 1
ATOM 726 C CA . TYR A 1 95 ? 0.812 2.085 -7.803 1.00 94.81 95 TYR A CA 1
ATOM 727 C C . TYR A 1 95 ? 0.874 0.783 -7.020 1.00 94.81 95 TYR A C 1
ATOM 729 O O . TYR A 1 95 ? 1.945 0.303 -6.650 1.00 94.81 95 TYR A O 1
ATOM 737 N N . LEU A 1 96 ? -0.293 0.177 -6.840 1.00 95.56 96 LEU A N 1
ATOM 738 C CA . LEU A 1 96 ? -0.419 -1.233 -6.514 1.00 95.56 96 LEU A CA 1
ATOM 739 C C . LEU A 1 96 ? -1.050 -1.904 -7.728 1.00 95.56 96 LEU A C 1
ATOM 741 O O . LEU A 1 96 ? -2.134 -1.506 -8.147 1.00 95.56 96 LEU A O 1
ATOM 745 N N . VAL A 1 97 ? -0.348 -2.856 -8.329 1.00 95.69 97 VAL A N 1
ATOM 746 C CA . VAL A 1 97 ? -0.734 -3.466 -9.602 1.00 95.69 97 VAL A CA 1
ATOM 747 C C . VAL A 1 97 ? -1.230 -4.887 -9.372 1.00 95.69 97 VAL A C 1
ATOM 749 O O . VAL A 1 97 ? -0.567 -5.678 -8.699 1.00 95.69 97 VAL A O 1
ATOM 752 N N . ASP A 1 98 ? -2.384 -5.194 -9.954 1.00 94.88 98 ASP A N 1
ATOM 753 C CA . ASP A 1 98 ? -2.998 -6.519 -10.024 1.00 94.88 98 ASP A CA 1
ATOM 754 C C . ASP A 1 98 ? -2.891 -7.029 -11.466 1.00 94.88 98 ASP A C 1
ATOM 756 O O . ASP A 1 98 ? -3.525 -6.496 -12.381 1.00 94.88 98 ASP A O 1
ATOM 760 N N . ASP A 1 99 ? -2.034 -8.030 -11.655 1.00 92.81 99 ASP A N 1
ATOM 761 C CA . ASP A 1 99 ? -1.786 -8.680 -12.940 1.00 92.81 99 ASP A CA 1
ATOM 762 C C . ASP A 1 99 ? -2.880 -9.720 -13.203 1.00 92.81 99 ASP A C 1
ATOM 764 O O . ASP A 1 99 ? -2.927 -10.775 -12.568 1.00 92.81 99 ASP A O 1
ATOM 768 N N . LEU A 1 100 ? -3.776 -9.413 -14.137 1.00 92.25 100 LEU A N 1
ATOM 769 C CA . LEU A 1 100 ? -4.953 -10.222 -14.447 1.00 92.25 100 LEU A CA 1
ATOM 770 C C . LEU A 1 100 ? -4.611 -11.541 -15.155 1.00 92.25 100 LEU A C 1
ATOM 772 O O . LEU A 1 100 ? -5.474 -12.416 -15.224 1.00 92.25 100 LEU A O 1
ATOM 776 N N . ASN A 1 101 ? -3.379 -11.700 -15.650 1.00 90.31 101 ASN A N 1
ATOM 777 C CA . ASN A 1 101 ? -2.899 -12.967 -16.207 1.00 90.31 101 ASN A CA 1
ATOM 778 C C . ASN A 1 101 ? -2.231 -13.862 -15.156 1.00 90.31 101 ASN A C 1
ATOM 780 O O . ASN A 1 101 ? -1.968 -15.033 -15.437 1.00 90.31 101 ASN A O 1
ATOM 784 N N . ALA A 1 102 ? -1.924 -13.330 -13.969 1.00 88.00 102 ALA A N 1
ATOM 785 C CA . ALA A 1 102 ? -1.358 -14.118 -12.887 1.00 88.00 102 ALA A CA 1
ATOM 786 C C . ALA A 1 102 ? -2.422 -15.038 -12.275 1.00 88.00 102 ALA A C 1
ATOM 788 O O . ALA A 1 102 ? -3.585 -14.666 -12.107 1.00 88.00 102 ALA A O 1
ATOM 789 N N . GLU A 1 103 ? -2.011 -16.248 -11.896 1.00 89.94 103 GLU A N 1
ATOM 790 C CA . GLU A 1 103 ? -2.865 -17.147 -11.125 1.00 89.94 103 GLU A CA 1
ATOM 791 C C . GLU A 1 103 ? -3.038 -16.574 -9.712 1.00 89.94 103 GLU A C 1
ATOM 793 O O . GLU A 1 103 ? -2.112 -16.583 -8.901 1.00 89.94 103 GLU A O 1
ATOM 798 N N . ASN A 1 104 ? -4.221 -16.021 -9.450 1.00 91.94 104 ASN A N 1
ATOM 799 C CA . ASN A 1 104 ? -4.526 -15.275 -8.239 1.00 91.94 104 ASN A CA 1
ATOM 800 C C . ASN A 1 104 ? -5.953 -15.592 -7.747 1.00 91.94 104 ASN A C 1
ATOM 802 O O . ASN A 1 104 ? -6.887 -15.560 -8.554 1.00 91.94 104 ASN A O 1
ATOM 806 N N . PRO A 1 105 ? -6.165 -15.831 -6.438 1.00 95.06 105 PR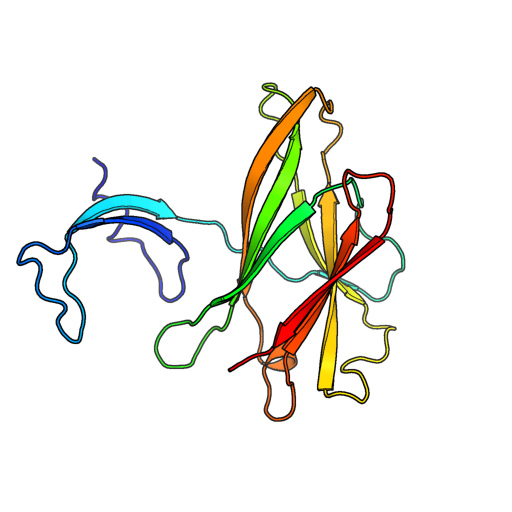O A N 1
ATOM 807 C CA . PRO A 1 105 ? -5.140 -16.008 -5.404 1.00 95.06 105 PRO A CA 1
ATOM 808 C C . PRO A 1 105 ? -4.315 -17.285 -5.631 1.00 95.06 105 PRO A C 1
ATOM 810 O O . PRO A 1 105 ? -4.751 -18.200 -6.328 1.00 95.06 105 PRO A O 1
ATOM 813 N N . ASP A 1 106 ? -3.141 -17.368 -5.008 1.00 95.00 106 ASP A N 1
ATOM 814 C CA . ASP A 1 106 ? -2.351 -18.597 -5.022 1.00 95.00 106 ASP A CA 1
ATOM 815 C C . ASP A 1 106 ? -3.025 -19.734 -4.232 1.00 95.00 106 ASP A C 1
ATOM 817 O O . ASP A 1 106 ? -3.971 -19.540 -3.462 1.00 95.00 106 ASP A O 1
ATOM 821 N N . LYS A 1 107 ? -2.492 -20.952 -4.380 1.00 94.88 107 LYS A N 1
ATOM 822 C CA . LYS A 1 107 ? -2.953 -22.151 -3.656 1.00 94.88 107 LYS A CA 1
ATOM 823 C C . LYS A 1 107 ? -2.938 -22.016 -2.127 1.00 94.88 107 LYS A C 1
ATOM 825 O O . LYS A 1 107 ? -3.633 -22.765 -1.441 1.00 94.88 107 LYS A O 1
ATOM 830 N N . ASP A 1 108 ? -2.134 -21.100 -1.587 1.00 94.75 108 ASP A N 1
ATOM 831 C CA . ASP A 1 108 ? -2.036 -20.855 -0.152 1.00 94.75 108 ASP A CA 1
ATOM 832 C C . ASP A 1 108 ? -3.086 -19.835 0.318 1.00 94.75 108 ASP A C 1
ATOM 834 O O . ASP A 1 108 ? -3.273 -19.680 1.529 1.00 94.75 108 ASP A O 1
ATOM 838 N N . GLY A 1 109 ? -3.817 -19.209 -0.611 1.00 95.12 109 GLY A N 1
ATOM 839 C CA . GLY A 1 109 ? -4.891 -18.248 -0.378 1.00 95.12 109 GLY A CA 1
ATOM 840 C C . GLY A 1 109 ? -4.428 -16.791 -0.352 1.00 95.12 109 GLY A C 1
ATOM 841 O O . GLY A 1 109 ? -5.132 -15.961 0.223 1.00 95.12 109 GLY A O 1
ATOM 842 N N . TYR A 1 110 ? -3.258 -16.468 -0.909 1.00 96.81 110 TYR A N 1
ATOM 843 C CA . TYR A 1 110 ? -2.729 -15.101 -0.961 1.00 96.81 110 TYR A CA 1
ATOM 844 C C . TYR A 1 110 ? -2.890 -14.484 -2.349 1.00 96.81 110 TYR A C 1
ATOM 846 O O . TYR A 1 110 ? -2.591 -15.121 -3.356 1.00 96.81 110 TYR A O 1
ATOM 854 N N . TYR A 1 111 ? -3.317 -13.223 -2.394 1.00 96.19 111 TYR A N 1
ATOM 855 C CA . TYR A 1 111 ? -3.307 -12.427 -3.622 1.00 96.19 111 TYR A CA 1
ATOM 856 C C . TYR A 1 111 ? -1.917 -11.827 -3.850 1.00 96.19 111 TYR A C 1
ATOM 858 O O . TYR A 1 111 ? -1.369 -11.192 -2.949 1.00 96.19 111 TYR A O 1
ATOM 866 N N . HIS A 1 112 ? -1.360 -12.002 -5.042 1.00 95.88 112 HIS A N 1
ATOM 867 C CA . HIS A 1 112 ? -0.074 -11.441 -5.453 1.00 95.88 112 HIS A CA 1
ATOM 868 C C . HIS A 1 112 ? -0.293 -10.111 -6.157 1.00 95.88 112 HIS A C 1
ATOM 870 O O . HIS A 1 112 ? -0.968 -10.056 -7.185 1.00 95.88 112 HIS A O 1
ATOM 876 N N . LEU A 1 113 ? 0.275 -9.049 -5.595 1.00 95.56 113 LEU A N 1
ATOM 877 C CA . LEU A 1 113 ? 0.221 -7.688 -6.123 1.00 95.56 113 LEU A CA 1
ATOM 878 C C . LEU A 1 113 ? 1.642 -7.140 -6.271 1.00 95.56 113 LEU A C 1
ATOM 880 O O . LEU A 1 113 ? 2.571 -7.615 -5.623 1.00 95.56 113 LEU A O 1
ATOM 884 N N . LYS A 1 114 ? 1.815 -6.110 -7.097 1.00 95.06 114 LYS A N 1
ATOM 885 C CA . LYS A 1 114 ? 3.121 -5.472 -7.320 1.00 95.06 114 LYS A CA 1
ATOM 886 C C . LYS A 1 114 ? 3.056 -4.011 -6.896 1.00 95.06 114 LYS A C 1
ATOM 888 O O . LYS A 1 114 ? 2.273 -3.242 -7.451 1.00 95.06 114 LYS A O 1
ATOM 893 N N . PHE A 1 115 ? 3.861 -3.618 -5.919 1.00 95.62 115 PHE A N 1
ATOM 894 C CA . PHE A 1 115 ? 4.058 -2.222 -5.553 1.00 95.62 115 PHE A CA 1
ATOM 895 C C . PHE A 1 115 ? 5.052 -1.587 -6.527 1.00 95.62 115 PHE A C 1
ATOM 897 O O . PHE A 1 115 ? 6.174 -2.067 -6.693 1.00 95.62 115 PHE A O 1
ATOM 904 N N . ARG A 1 116 ? 4.618 -0.528 -7.211 1.00 94.44 116 ARG A N 1
ATOM 905 C CA . ARG A 1 116 ? 5.382 0.146 -8.263 1.00 94.44 116 ARG A CA 1
ATOM 906 C C . ARG A 1 116 ? 5.536 1.621 -7.939 1.00 94.44 116 ARG A C 1
ATOM 908 O O . ARG A 1 116 ? 4.605 2.262 -7.450 1.00 94.44 116 ARG A O 1
ATOM 915 N N . HIS A 1 117 ? 6.703 2.150 -8.263 1.00 94.06 117 HIS A N 1
ATOM 916 C CA . HIS A 1 117 ? 7.068 3.535 -8.031 1.00 94.06 117 HIS A CA 1
ATOM 917 C C . HIS A 1 117 ? 7.566 4.166 -9.336 1.00 94.06 117 HIS A C 1
ATOM 919 O O . HIS A 1 117 ? 8.429 3.622 -10.025 1.00 94.06 117 HIS A O 1
ATOM 925 N N . ASP A 1 118 ? 7.020 5.328 -9.679 1.00 94.06 118 ASP A N 1
ATOM 926 C CA . ASP A 1 118 ? 7.485 6.167 -10.775 1.00 94.06 118 ASP A CA 1
ATOM 927 C C . ASP A 1 118 ? 8.058 7.475 -10.227 1.00 94.06 118 ASP A C 1
ATOM 929 O O . ASP A 1 118 ? 7.328 8.295 -9.670 1.00 94.06 118 ASP A O 1
ATOM 933 N N . ALA A 1 119 ? 9.366 7.674 -10.398 1.00 92.25 119 ALA A N 1
ATOM 934 C CA . ALA A 1 119 ? 10.041 8.902 -10.003 1.00 92.25 119 ALA A CA 1
ATOM 935 C C . ALA A 1 119 ? 9.724 10.082 -10.940 1.00 92.25 119 ALA A C 1
ATOM 937 O O . ALA A 1 119 ? 10.148 11.200 -10.664 1.00 92.25 119 ALA A O 1
ATOM 938 N N . ASN A 1 120 ? 9.012 9.868 -12.055 1.00 92.75 120 ASN A N 1
ATOM 939 C CA . ASN A 1 120 ? 8.627 10.917 -13.006 1.00 92.75 120 ASN A CA 1
ATOM 940 C C . ASN A 1 120 ? 9.820 11.773 -13.484 1.00 92.75 120 ASN A C 1
ATOM 942 O O . ASN A 1 120 ? 9.703 12.982 -13.688 1.00 92.75 120 ASN A O 1
ATOM 946 N N . ASN A 1 121 ? 10.969 11.121 -13.703 1.00 90.12 121 ASN A N 1
ATOM 947 C CA . ASN A 1 121 ? 12.260 11.729 -14.056 1.00 90.12 121 ASN A CA 1
ATOM 948 C C . ASN A 1 121 ? 12.874 12.650 -12.984 1.00 90.12 121 ASN A C 1
ATOM 950 O O . ASN A 1 121 ? 13.733 13.474 -13.314 1.00 90.12 121 ASN A O 1
ATOM 954 N N . ASP A 1 122 ? 12.476 12.526 -11.717 1.00 91.88 122 ASP A N 1
ATOM 955 C CA . ASP A 1 122 ? 13.190 13.184 -10.626 1.00 91.88 122 ASP A CA 1
ATOM 956 C C . ASP A 1 122 ? 14.595 12.587 -10.445 1.00 91.88 122 ASP A C 1
ATOM 958 O O . ASP A 1 122 ? 14.853 11.417 -10.749 1.00 91.88 122 ASP A O 1
ATOM 962 N N . GLN A 1 123 ? 15.534 13.399 -9.959 1.00 85.81 123 GLN A N 1
ATOM 963 C CA . GLN A 1 123 ? 16.885 12.911 -9.676 1.00 85.81 123 GLN A CA 1
ATOM 964 C C . GLN A 1 123 ? 16.926 12.200 -8.314 1.00 85.81 123 GLN A C 1
ATOM 966 O O . GLN A 1 123 ? 16.196 12.517 -7.380 1.00 85.81 123 GLN A O 1
ATOM 971 N N . LEU A 1 124 ? 17.816 11.225 -8.173 1.00 85.00 124 LEU A N 1
ATOM 972 C CA . LEU A 1 124 ? 17.866 10.361 -6.994 1.00 85.00 124 LEU A CA 1
ATOM 973 C C . LEU A 1 124 ? 18.955 10.851 -6.025 1.00 85.00 124 LEU A C 1
ATOM 975 O O . LEU A 1 124 ? 20.041 10.278 -5.968 1.00 85.00 124 LEU A O 1
ATOM 979 N N . ILE A 1 125 ? 18.707 11.966 -5.320 1.00 86.50 125 ILE A N 1
ATOM 980 C CA . ILE A 1 125 ? 19.738 12.661 -4.517 1.00 86.50 125 ILE A CA 1
ATOM 981 C C . ILE A 1 125 ? 19.693 12.279 -3.034 1.00 86.50 125 ILE A C 1
ATOM 983 O O . ILE A 1 125 ? 20.744 12.073 -2.427 1.00 86.50 125 ILE A O 1
ATOM 987 N N . TYR A 1 126 ? 18.507 12.198 -2.429 1.00 88.81 126 TYR A N 1
ATOM 988 C CA . TYR A 1 126 ? 18.352 11.827 -1.020 1.00 88.81 126 TYR A CA 1
ATOM 989 C C . TYR A 1 126 ? 17.197 10.853 -0.811 1.00 88.81 126 TYR A C 1
ATOM 991 O O . TYR A 1 126 ? 16.297 10.741 -1.639 1.00 88.81 126 TYR A O 1
ATOM 999 N N . THR A 1 127 ? 17.220 10.165 0.330 1.00 92.38 127 THR A N 1
ATOM 1000 C CA . THR A 1 127 ? 16.152 9.256 0.748 1.00 92.38 127 THR A CA 1
ATOM 1001 C C . THR A 1 127 ? 15.018 10.031 1.412 1.00 92.38 127 THR A C 1
ATOM 1003 O O . THR A 1 127 ? 15.229 10.731 2.403 1.00 92.38 127 THR A O 1
ATOM 1006 N N . ALA A 1 128 ? 13.810 9.877 0.884 1.00 91.94 128 ALA A N 1
ATOM 1007 C CA . ALA A 1 128 ? 12.563 10.354 1.465 1.00 91.94 128 ALA A CA 1
ATOM 1008 C C . ALA A 1 128 ? 11.729 9.170 1.977 1.00 91.94 128 ALA A C 1
ATOM 1010 O O . ALA A 1 128 ? 11.954 8.029 1.579 1.00 91.94 128 ALA A O 1
ATOM 1011 N N . SER A 1 129 ? 10.758 9.446 2.850 1.00 92.50 129 SER A N 1
ATOM 1012 C CA . SER A 1 129 ? 9.767 8.471 3.318 1.00 92.50 129 SER A CA 1
ATOM 1013 C C . SER A 1 129 ? 8.363 8.994 3.048 1.00 92.50 129 SER A C 1
ATOM 1015 O O . SER A 1 129 ? 8.116 10.197 3.142 1.00 92.50 129 SER A O 1
ATOM 1017 N N . SER A 1 130 ? 7.451 8.093 2.699 1.00 92.62 130 SER A N 1
ATOM 1018 C CA . SER A 1 130 ? 6.047 8.410 2.476 1.00 92.62 130 SER A CA 1
ATOM 1019 C C . SER A 1 130 ? 5.160 7.239 2.888 1.00 92.62 130 SER A C 1
ATOM 1021 O O . SER A 1 130 ? 5.624 6.120 3.121 1.00 92.62 130 SER A O 1
ATOM 1023 N N . VAL A 1 131 ? 3.863 7.514 2.988 1.00 93.69 131 VAL A N 1
ATOM 1024 C CA . VAL A 1 131 ? 2.841 6.515 3.281 1.00 93.69 131 VAL A CA 1
ATOM 1025 C C . VAL A 1 131 ? 1.797 6.549 2.173 1.00 93.69 131 VAL A C 1
ATOM 1027 O O . VAL A 1 131 ? 1.216 7.595 1.891 1.00 93.69 131 VAL A O 1
ATOM 1030 N N . ALA A 1 132 ? 1.539 5.395 1.566 1.00 93.94 132 ALA A N 1
ATOM 1031 C CA . ALA A 1 132 ? 0.473 5.198 0.592 1.00 93.94 132 ALA A CA 1
ATOM 1032 C C . ALA A 1 132 ? -0.597 4.275 1.174 1.00 93.94 132 ALA A C 1
ATOM 1034 O O . ALA A 1 132 ? -0.309 3.386 1.976 1.00 93.94 132 ALA A O 1
ATOM 1035 N N . THR A 1 133 ? -1.844 4.481 0.767 1.00 93.62 133 THR A N 1
ATOM 1036 C CA . THR A 1 133 ? -2.970 3.658 1.203 1.00 93.62 133 THR A CA 1
ATOM 1037 C C . THR A 1 133 ? -3.847 3.316 0.009 1.00 93.62 133 THR A C 1
ATOM 1039 O O . THR A 1 133 ? -4.115 4.172 -0.834 1.00 93.62 133 THR A O 1
ATOM 1042 N N . PHE A 1 134 ? -4.245 2.051 -0.076 1.00 94.19 134 PHE A N 1
ATOM 1043 C CA . PHE A 1 134 ? -4.999 1.488 -1.189 1.00 94.19 134 PHE A CA 1
ATOM 1044 C C . PHE A 1 134 ? -6.266 0.842 -0.641 1.00 94.19 134 PHE A C 1
ATOM 1046 O O . PHE A 1 134 ? -6.148 -0.051 0.206 1.00 94.19 134 PHE A O 1
ATOM 1053 N N . PRO A 1 135 ? -7.465 1.245 -1.090 1.00 92.31 135 PRO A N 1
ATOM 1054 C CA . PRO A 1 135 ? -8.673 0.526 -0.745 1.00 92.31 135 PRO A CA 1
ATOM 1055 C C . PRO A 1 135 ? -8.576 -0.885 -1.329 1.00 92.31 135 PRO A C 1
ATOM 1057 O O . PRO A 1 135 ? -8.110 -1.090 -2.450 1.00 92.31 135 PRO A O 1
ATOM 1060 N N . LEU A 1 136 ? -9.012 -1.864 -0.547 1.00 91.94 136 LEU A N 1
ATOM 1061 C CA . LEU A 1 136 ? -9.072 -3.270 -0.911 1.00 91.94 136 LEU A CA 1
ATOM 1062 C C . LEU A 1 136 ? -10.538 -3.643 -1.166 1.00 91.94 136 LEU A C 1
ATOM 1064 O O . LEU A 1 136 ? -11.270 -3.928 -0.214 1.00 91.94 136 LEU A O 1
ATOM 1068 N N . PRO A 1 137 ? -10.979 -3.648 -2.436 1.00 90.12 137 PRO A N 1
ATOM 1069 C CA . PRO A 1 137 ? -12.251 -4.235 -2.832 1.00 90.12 137 PRO A CA 1
ATOM 1070 C C . PRO A 1 137 ? -12.418 -5.680 -2.353 1.00 90.12 137 PRO A C 1
ATOM 1072 O O . PRO A 1 137 ? -11.437 -6.393 -2.132 1.00 90.12 137 PRO A O 1
ATOM 1075 N N . GLU A 1 138 ? -13.670 -6.143 -2.307 1.00 88.88 138 GLU A N 1
ATOM 1076 C CA . GLU A 1 138 ? -14.041 -7.490 -1.851 1.00 88.88 138 GLU A CA 1
ATOM 1077 C C . GLU A 1 138 ? -13.236 -8.605 -2.537 1.00 88.88 138 GLU A C 1
ATOM 1079 O O . GLU A 1 138 ? -12.855 -9.565 -1.874 1.00 88.88 138 GLU A O 1
ATOM 1084 N N . LYS A 1 139 ? -12.875 -8.440 -3.819 1.00 91.62 139 LYS A N 1
ATOM 1085 C CA . LYS A 1 139 ? -11.990 -9.352 -4.572 1.00 91.62 139 LYS A CA 1
ATOM 1086 C C . LYS A 1 139 ? -10.744 -9.770 -3.780 1.00 91.62 139 LYS A C 1
ATOM 1088 O O . LYS A 1 139 ? -10.351 -10.931 -3.826 1.00 91.62 139 LYS A O 1
ATOM 1093 N N . TYR A 1 140 ? -10.141 -8.838 -3.045 1.00 92.56 140 TYR A N 1
ATOM 1094 C CA . TYR A 1 140 ? -8.904 -9.071 -2.304 1.00 92.56 140 TYR A CA 1
ATOM 1095 C C . TYR A 1 140 ? -9.142 -9.509 -0.865 1.00 92.56 140 TYR A C 1
ATOM 1097 O O . TYR A 1 140 ? -8.177 -9.816 -0.185 1.00 92.56 140 TYR A O 1
ATOM 1105 N N . THR A 1 141 ? -10.377 -9.491 -0.361 1.00 90.44 141 THR A N 1
ATOM 1106 C CA . THR A 1 141 ? -10.670 -9.691 1.070 1.00 90.44 141 THR A CA 1
ATOM 1107 C C . THR A 1 141 ? -11.836 -10.636 1.339 1.00 90.44 141 THR A C 1
ATOM 1109 O O . THR A 1 141 ? -12.262 -10.757 2.489 1.00 90.44 141 THR A O 1
ATOM 1112 N N . ALA A 1 142 ? -12.377 -11.265 0.296 1.00 88.94 142 ALA A N 1
ATOM 1113 C CA . ALA A 1 142 ? -13.474 -12.215 0.376 1.00 88.94 142 ALA A CA 1
ATOM 1114 C C . ALA A 1 142 ? -13.125 -13.410 1.288 1.00 88.94 142 ALA A C 1
ATOM 1116 O O . ALA A 1 142 ? -11.943 -13.720 1.491 1.00 88.94 142 ALA A O 1
ATOM 1117 N N . PRO A 1 143 ? -14.134 -14.119 1.830 1.00 87.75 143 PRO A N 1
ATOM 1118 C CA . PRO A 1 143 ? -13.904 -15.336 2.600 1.00 87.75 143 PRO A CA 1
ATOM 1119 C C . PRO A 1 143 ? -13.009 -16.326 1.841 1.00 87.75 143 PRO A C 1
ATOM 1121 O O . PRO A 1 143 ? -13.274 -16.659 0.690 1.00 87.75 143 PRO A O 1
ATOM 1124 N N . GLY A 1 144 ? -11.946 -16.797 2.495 1.00 88.62 144 GLY A N 1
ATOM 1125 C CA . GLY A 1 144 ? -10.944 -17.688 1.897 1.00 88.62 144 GLY A CA 1
ATOM 1126 C C . GLY A 1 144 ? -9.651 -16.990 1.465 1.00 88.62 144 GLY A C 1
ATOM 1127 O O . GLY A 1 144 ? -8.625 -17.664 1.371 1.00 88.62 144 GLY A O 1
ATOM 1128 N N . ILE A 1 145 ? -9.653 -15.661 1.297 1.00 93.12 145 ILE A N 1
ATOM 1129 C CA . ILE A 1 145 ? -8.421 -14.895 1.077 1.00 93.12 145 ILE A CA 1
ATOM 1130 C C . ILE A 1 145 ? -7.713 -14.666 2.414 1.00 93.12 145 ILE A C 1
ATOM 1132 O O . ILE A 1 145 ? -8.248 -14.025 3.320 1.00 93.12 145 ILE A O 1
ATOM 1136 N N . LYS A 1 146 ? -6.494 -15.195 2.541 1.00 95.06 146 LYS A N 1
ATOM 1137 C CA . LYS A 1 146 ? -5.682 -15.117 3.765 1.00 95.06 146 LYS A CA 1
ATOM 1138 C C . LYS A 1 146 ? -4.868 -13.835 3.869 1.00 95.06 146 LYS A C 1
ATOM 1140 O O . LYS A 1 146 ? -4.429 -13.488 4.963 1.00 95.06 146 LYS A O 1
ATOM 1145 N N . GLY A 1 147 ? -4.625 -13.149 2.758 1.00 95.19 147 GLY A N 1
ATOM 1146 C CA . GLY A 1 147 ? -3.768 -11.974 2.753 1.00 95.19 147 GLY A CA 1
ATOM 1147 C C . GLY A 1 147 ? -3.238 -11.604 1.379 1.00 95.19 147 GLY A C 1
ATOM 1148 O O . GLY A 1 147 ? -3.710 -12.099 0.354 1.00 95.19 147 GLY A O 1
ATOM 1149 N N . LEU A 1 148 ? -2.214 -10.756 1.391 1.00 96.81 148 LEU A N 1
ATOM 1150 C CA . LEU A 1 148 ? -1.520 -10.270 0.203 1.00 96.81 148 LEU A CA 1
ATOM 1151 C C . LEU A 1 148 ? -0.038 -10.641 0.265 1.00 96.81 148 LEU A C 1
ATOM 1153 O O . LEU A 1 148 ? 0.572 -10.593 1.334 1.00 96.81 148 LEU A O 1
ATOM 1157 N N . LYS A 1 149 ? 0.539 -10.970 -0.884 1.00 97.00 149 LYS A N 1
ATOM 1158 C CA . LYS A 1 149 ? 1.980 -10.981 -1.134 1.00 97.00 149 LYS A CA 1
ATOM 1159 C C . LYS A 1 149 ? 2.260 -9.829 -2.087 1.00 97.00 149 LYS A C 1
ATOM 1161 O O . LYS A 1 149 ? 1.623 -9.736 -3.132 1.00 97.00 149 LYS A O 1
ATOM 1166 N N . VAL A 1 150 ? 3.123 -8.910 -1.678 1.00 96.69 150 VAL A N 1
ATOM 1167 C CA . VAL A 1 150 ? 3.383 -7.683 -2.429 1.00 96.69 150 VAL A CA 1
ATOM 1168 C C . VAL A 1 150 ? 4.843 -7.649 -2.831 1.00 96.69 150 VAL A C 1
ATOM 1170 O O . VAL A 1 150 ? 5.712 -7.551 -1.963 1.00 96.69 150 VAL A O 1
ATOM 1173 N N . ASP A 1 151 ? 5.081 -7.719 -4.134 1.00 94.75 151 ASP A N 1
ATOM 1174 C CA . ASP A 1 151 ? 6.409 -7.620 -4.733 1.00 94.75 151 ASP A CA 1
ATOM 1175 C C . ASP A 1 151 ? 6.784 -6.153 -4.951 1.00 94.75 151 ASP A C 1
ATOM 1177 O O . ASP A 1 151 ? 5.933 -5.338 -5.314 1.00 94.75 151 ASP A O 1
ATOM 1181 N N . PHE A 1 152 ? 8.049 -5.804 -4.752 1.00 94.38 152 PHE A N 1
ATOM 1182 C CA . PHE A 1 152 ? 8.570 -4.449 -4.936 1.00 94.38 152 PHE A CA 1
ATOM 1183 C C . PHE A 1 152 ? 10.034 -4.470 -5.378 1.00 94.38 152 PHE A C 1
ATOM 1185 O O . PHE A 1 152 ? 10.766 -5.422 -5.109 1.00 94.38 152 PHE A O 1
ATOM 1192 N N . ASN A 1 153 ? 10.448 -3.388 -6.042 1.00 93.06 153 ASN A N 1
ATOM 1193 C CA . ASN A 1 153 ? 11.831 -3.168 -6.455 1.00 93.06 153 ASN A CA 1
ATOM 1194 C C . ASN A 1 153 ? 12.593 -2.410 -5.372 1.00 93.06 153 ASN A C 1
ATOM 1196 O O . ASN A 1 153 ? 12.187 -1.305 -5.006 1.00 93.06 153 ASN A O 1
ATOM 1200 N N . THR A 1 154 ? 13.685 -2.988 -4.882 1.00 91.31 154 THR A N 1
ATOM 1201 C CA . THR A 1 154 ? 14.415 -2.426 -3.745 1.00 91.31 154 THR A CA 1
ATOM 1202 C C . THR A 1 154 ? 15.451 -1.380 -4.157 1.00 91.31 154 THR A C 1
ATOM 1204 O O . THR A 1 154 ? 15.907 -1.337 -5.302 1.00 91.31 154 THR A O 1
ATOM 1207 N N . ILE A 1 155 ? 15.820 -0.503 -3.221 1.00 88.69 155 ILE A N 1
ATOM 1208 C CA . ILE A 1 155 ? 16.911 0.473 -3.378 1.00 88.69 155 ILE A CA 1
ATOM 1209 C C . ILE A 1 155 ? 18.280 -0.216 -3.263 1.00 88.69 155 ILE A C 1
ATOM 1211 O O . ILE A 1 155 ? 19.254 0.255 -3.855 1.00 88.69 155 ILE A O 1
ATOM 1215 N N . SER A 1 156 ? 18.375 -1.319 -2.513 1.00 80.00 156 SER A N 1
ATOM 1216 C CA . SER A 1 156 ? 19.591 -2.133 -2.425 1.00 80.00 156 SER A CA 1
ATOM 1217 C C . SER A 1 156 ? 19.764 -3.044 -3.653 1.00 80.00 156 SER A C 1
ATOM 1219 O O . SER A 1 156 ? 18.911 -3.128 -4.527 1.00 80.00 156 SER A O 1
ATOM 1221 N N . GLU A 1 157 ? 20.915 -3.715 -3.773 1.00 65.44 157 GLU A N 1
ATOM 1222 C CA . GLU A 1 157 ? 21.255 -4.505 -4.973 1.00 65.44 157 GLU A CA 1
ATOM 1223 C C . GLU A 1 157 ? 20.372 -5.758 -5.189 1.00 65.44 157 GLU A C 1
ATOM 1225 O O . GLU A 1 157 ? 20.403 -6.348 -6.274 1.00 65.44 157 GLU A O 1
ATOM 1230 N N . ASP A 1 158 ? 19.538 -6.133 -4.213 1.00 62.66 158 ASP A N 1
ATOM 1231 C CA . ASP A 1 158 ? 18.575 -7.233 -4.322 1.00 62.66 158 ASP A CA 1
ATOM 1232 C C . ASP A 1 158 ? 17.290 -6.748 -5.010 1.00 62.66 158 ASP A C 1
ATOM 1234 O O . ASP A 1 158 ? 16.306 -6.382 -4.371 1.00 62.66 158 ASP A O 1
ATOM 1238 N N . LYS A 1 159 ? 17.317 -6.726 -6.346 1.00 57.31 159 LYS A N 1
ATOM 1239 C CA . LYS A 1 159 ? 16.341 -6.034 -7.212 1.00 57.31 159 LYS A CA 1
ATOM 1240 C C . LYS A 1 159 ? 14.859 -6.378 -7.030 1.00 57.31 159 LYS A C 1
ATOM 1242 O O . LYS A 1 159 ? 14.035 -5.591 -7.469 1.00 57.31 159 LYS A O 1
ATOM 1247 N N . ASP A 1 160 ? 14.503 -7.488 -6.395 1.00 65.50 160 ASP A N 1
ATOM 1248 C CA . ASP A 1 160 ? 13.106 -7.855 -6.166 1.00 65.50 160 ASP A CA 1
ATOM 1249 C C . ASP A 1 160 ? 12.944 -8.468 -4.773 1.00 65.50 160 ASP A C 1
ATOM 1251 O O . ASP A 1 160 ? 13.713 -9.336 -4.352 1.00 65.50 160 ASP A O 1
ATOM 1255 N N . SER A 1 161 ? 11.939 -8.002 -4.039 1.00 87.31 161 SER A N 1
ATOM 1256 C CA . SER A 1 161 ? 11.591 -8.508 -2.713 1.00 87.31 161 SER A CA 1
ATOM 1257 C C . SER A 1 161 ? 10.081 -8.589 -2.544 1.00 87.31 161 SER A C 1
ATOM 1259 O O . SER A 1 161 ? 9.334 -7.837 -3.162 1.00 87.31 161 SER A O 1
ATOM 1261 N N . THR A 1 162 ? 9.636 -9.500 -1.680 1.00 93.56 162 THR A N 1
ATOM 1262 C CA . THR A 1 162 ? 8.216 -9.726 -1.394 1.00 93.56 162 THR A CA 1
ATOM 1263 C C . THR A 1 162 ? 7.952 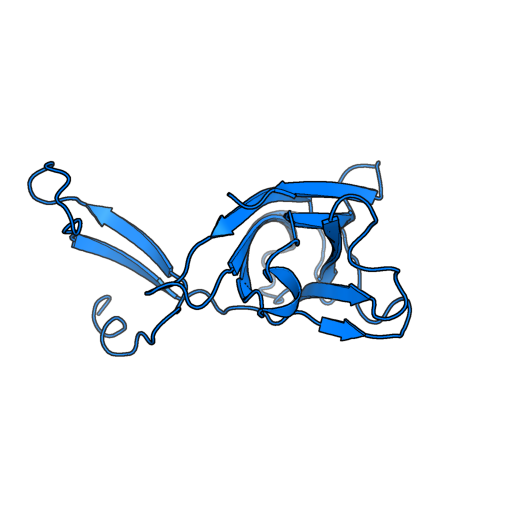-9.552 0.093 1.00 93.56 162 THR A C 1
ATOM 1265 O O . THR A 1 162 ? 8.628 -10.155 0.929 1.00 93.56 162 THR A O 1
ATOM 1268 N N . LEU A 1 163 ? 6.912 -8.794 0.440 1.00 94.75 163 LEU A N 1
ATOM 1269 C CA . LEU A 1 163 ? 6.369 -8.743 1.797 1.00 94.75 163 LEU A CA 1
ATOM 1270 C C . LEU A 1 163 ? 4.996 -9.408 1.835 1.00 94.75 163 LEU A C 1
ATOM 1272 O O . LEU A 1 163 ? 4.153 -9.194 0.967 1.00 94.75 163 LEU A O 1
ATOM 1276 N N . THR A 1 164 ? 4.768 -10.226 2.863 1.00 95.88 164 THR A N 1
ATOM 1277 C CA . THR A 1 164 ? 3.481 -10.897 3.081 1.00 95.88 164 THR A CA 1
ATOM 1278 C C . THR A 1 164 ? 2.699 -10.188 4.179 1.00 95.88 164 THR A C 1
ATOM 1280 O O . THR A 1 164 ? 3.194 -10.016 5.292 1.00 95.88 164 THR A O 1
ATOM 1283 N N . VAL A 1 165 ? 1.454 -9.832 3.880 1.00 94.56 165 VAL A N 1
ATOM 1284 C CA . VAL A 1 165 ? 0.488 -9.273 4.827 1.00 94.56 165 VAL A CA 1
ATOM 1285 C C . VAL A 1 165 ? -0.617 -10.297 5.037 1.00 94.56 165 VAL A C 1
ATOM 1287 O O . VAL A 1 165 ? -1.488 -10.459 4.186 1.00 94.56 165 VAL A O 1
ATOM 1290 N N . THR A 1 166 ? -0.597 -10.990 6.173 1.00 93.44 166 THR A N 1
ATOM 1291 C CA . THR A 1 166 ? -1.684 -11.894 6.571 1.00 93.44 166 THR A CA 1
ATOM 1292 C C . THR A 1 166 ? -2.803 -11.092 7.225 1.00 93.44 166 THR A C 1
ATOM 1294 O O . THR A 1 166 ? -2.568 -10.321 8.160 1.00 93.44 166 THR A O 1
ATOM 1297 N N . PHE A 1 167 ? -4.023 -11.269 6.729 1.00 89.19 167 PHE A N 1
ATOM 1298 C CA . PHE A 1 167 ? -5.207 -10.660 7.319 1.00 89.19 167 PHE A CA 1
ATOM 1299 C C . PHE A 1 167 ? -5.569 -11.360 8.626 1.00 89.19 167 PHE A C 1
ATOM 1301 O O . PHE A 1 167 ? -5.388 -12.571 8.762 1.00 89.19 167 PHE A O 1
ATOM 1308 N N . LYS A 1 168 ? -6.047 -10.572 9.587 1.00 73.75 168 LYS A N 1
ATOM 1309 C CA . LYS A 1 168 ? -6.515 -11.066 10.885 1.00 73.75 168 LYS A CA 1
ATOM 1310 C C . LYS A 1 168 ? -8.014 -11.324 10.865 1.00 73.75 168 LYS A C 1
ATOM 1312 O O . LYS A 1 168 ? -8.729 -10.575 10.160 1.00 73.75 168 LYS A O 1
#

InterPro domains:
  IPR035376 NigD-like, C-terminal domain [PF17415] (50-163)
  IPR038143 NigD-like, C-terminal domain superfamily [G3DSA:2.60.40.2370] (39-167)

Sequence (168 aa):
NYYSNIENLETDDRLIATFSIPSGEITDPVEVEFSSIIQMVSQNILQTDAADTVANHPADPLSMWQSGGVKGASRFLTINFIYQATTSGIQHSIYLVDDLNAENPDKDGYYHLKFRHDANNDQLIYTASSVATFPLPEKYTAPGIKGLKVDFNTISEDKDSTLTVTFK

pLDDT: mean 86.45, std 11.39, range [43.72, 97.0]